Protein AF-A0A0V1AII9-F1 (afdb_monomer_lite)

Secondary structure (DSSP, 8-state):
-----S----------EEEEEGGGTEEEEEEEEEE-HHHHHH-----EE--HHHHHHHH--TT-TTS-EEEEEETTTTEEEEE-S--GGGEESS----GGG-EEEEEEEEEEHHHHHHHHHHHHHHHHHHHHT--

Sequence (135 aa):
LFCAFCSLLQVSYSSEMKIYVPMIDKICLLQEIGIREEILNSMELFMSAASFKYCIAYSYSDFSRYNYCIFAYNEKRRSCSPLYDLPEENIIDNNSEQLYDLQFYKVSNCLPGRLQSLVLNSYLFYLNIHIKTFT

Radius of gyration: 19.62 Å; chains: 1; bounding box: 55×41×55 Å

Structure (mmCIF, N/CA/C/O backbone):
data_AF-A0A0V1AII9-F1
#
_entry.id   AF-A0A0V1AII9-F1
#
loop_
_atom_site.group_PDB
_atom_site.id
_atom_site.type_symbol
_atom_site.label_atom_id
_atom_site.label_alt_id
_atom_site.label_comp_id
_atom_site.label_asym_id
_atom_site.label_entity_id
_atom_site.label_seq_id
_atom_site.pdbx_PDB_ins_code
_atom_site.Cartn_x
_atom_site.Cartn_y
_atom_site.Cartn_z
_atom_site.occupancy
_atom_site.B_iso_or_equiv
_atom_site.auth_seq_id
_atom_site.auth_comp_id
_atom_site.auth_asym_id
_atom_site.auth_atom_id
_atom_site.pdbx_PDB_model_num
ATOM 1 N N . LEU A 1 1 ? 22.844 0.660 44.068 1.00 41.22 1 LEU A N 1
ATOM 2 C CA . LEU A 1 1 ? 21.635 1.480 43.838 1.00 41.22 1 LEU A CA 1
ATOM 3 C C . LEU A 1 1 ? 21.346 1.491 42.345 1.00 41.22 1 LEU A C 1
ATOM 5 O O . LEU A 1 1 ? 22.275 1.551 41.556 1.00 41.22 1 LEU A O 1
ATOM 9 N N . PHE A 1 2 ? 20.073 1.310 42.023 1.00 40.00 2 PHE A N 1
ATOM 10 C CA . PHE A 1 2 ? 19.473 0.961 40.739 1.00 40.00 2 PHE A CA 1
ATOM 11 C C . PHE A 1 2 ? 19.933 1.782 39.519 1.00 40.00 2 PHE A C 1
ATOM 13 O O . PHE A 1 2 ? 19.995 3.007 39.568 1.00 40.00 2 PHE A O 1
ATOM 20 N N . CYS A 1 3 ? 20.176 1.080 38.402 1.00 47.28 3 CYS A N 1
ATOM 21 C CA . CYS A 1 3 ? 20.217 1.637 37.047 1.00 47.28 3 CYS A CA 1
ATOM 22 C C . CYS A 1 3 ? 18.850 2.251 36.711 1.00 47.28 3 CYS A C 1
ATOM 24 O O . CYS A 1 3 ? 17.934 1.542 36.302 1.00 47.28 3 CYS A O 1
ATOM 26 N N . ALA A 1 4 ? 18.705 3.559 36.904 1.00 52.88 4 ALA A N 1
ATOM 27 C CA . ALA A 1 4 ? 17.444 4.281 36.746 1.00 52.88 4 ALA A CA 1
ATOM 28 C C . ALA A 1 4 ? 17.386 5.139 35.469 1.00 52.88 4 ALA A C 1
ATOM 30 O O . ALA A 1 4 ? 16.854 6.239 35.514 1.00 52.88 4 ALA A O 1
ATOM 31 N N . PHE A 1 5 ? 17.929 4.669 34.337 1.00 50.06 5 PHE A N 1
ATOM 32 C CA . PHE A 1 5 ? 17.824 5.401 33.058 1.00 50.06 5 PHE A CA 1
ATOM 33 C C . PHE A 1 5 ? 17.650 4.524 31.805 1.00 50.06 5 PHE A C 1
ATOM 35 O O . PHE A 1 5 ? 17.821 5.005 30.691 1.00 50.06 5 PHE A O 1
ATOM 42 N N . CYS A 1 6 ? 17.249 3.255 31.942 1.00 48.06 6 CYS A N 1
ATOM 43 C CA . CYS A 1 6 ? 16.988 2.392 30.777 1.00 48.06 6 CYS A CA 1
ATOM 44 C C . CYS A 1 6 ? 15.530 2.449 30.265 1.00 48.06 6 CYS A C 1
ATOM 46 O O . CYS A 1 6 ? 15.144 1.644 29.426 1.00 48.06 6 CYS A O 1
ATOM 48 N N . SER A 1 7 ? 14.707 3.382 30.758 1.00 47.44 7 SER A N 1
ATOM 49 C CA . SER A 1 7 ? 13.245 3.347 30.563 1.00 47.44 7 SER A CA 1
ATOM 50 C C . SER A 1 7 ? 12.683 4.356 29.553 1.00 47.44 7 SER A C 1
ATOM 52 O O . SER A 1 7 ? 11.472 4.532 29.514 1.00 47.44 7 SER A O 1
ATOM 54 N N . LEU A 1 8 ? 13.509 5.039 28.750 1.00 47.34 8 LEU A N 1
ATOM 55 C CA . LEU A 1 8 ? 13.026 6.101 27.842 1.00 47.34 8 LEU A CA 1
ATOM 56 C C . LEU A 1 8 ? 13.285 5.872 26.345 1.00 47.34 8 LEU A C 1
ATOM 58 O O . LEU A 1 8 ? 13.034 6.768 25.548 1.00 47.34 8 LEU A O 1
ATOM 62 N N . LEU A 1 9 ? 13.682 4.667 25.927 1.00 42.06 9 LEU A N 1
ATOM 63 C CA . LEU A 1 9 ? 13.551 4.249 24.525 1.00 42.06 9 LEU A CA 1
ATOM 64 C C . LEU A 1 9 ? 12.407 3.240 24.381 1.00 42.06 9 LEU A C 1
ATOM 66 O O . LEU A 1 9 ? 12.612 2.098 23.984 1.00 42.06 9 LEU A O 1
ATOM 70 N N . GLN A 1 10 ? 11.172 3.666 24.651 1.00 41.84 10 GLN A N 1
ATOM 71 C CA . GLN A 1 10 ? 10.048 3.101 23.902 1.00 41.84 10 GLN A CA 1
ATOM 72 C C . GLN A 1 10 ? 10.055 3.749 22.516 1.00 41.84 10 GLN A C 1
ATOM 74 O O . GLN A 1 10 ? 9.229 4.594 22.196 1.00 41.84 10 GLN A O 1
ATOM 79 N N . VAL A 1 11 ? 11.041 3.377 21.698 1.00 43.38 11 VAL A N 1
ATOM 80 C CA . VAL A 1 11 ? 10.911 3.533 20.252 1.00 43.38 11 VAL A CA 1
ATOM 81 C C . VAL A 1 11 ? 9.840 2.528 19.866 1.00 43.38 11 VAL A C 1
ATOM 83 O O . VAL A 1 11 ? 10.090 1.322 19.872 1.00 43.38 11 VAL A O 1
ATOM 86 N N . SER A 1 12 ? 8.624 3.011 19.627 1.00 40.91 12 SER A N 1
ATOM 87 C CA . SER A 1 12 ? 7.567 2.253 18.971 1.00 40.91 12 SER A CA 1
ATOM 88 C C . SER A 1 12 ? 8.078 1.864 17.587 1.00 40.91 12 SER A C 1
ATOM 90 O O . SER A 1 12 ? 7.918 2.596 16.615 1.00 40.91 12 SER A O 1
ATOM 92 N N . TYR A 1 13 ? 8.780 0.736 17.504 1.00 46.91 13 TYR A N 1
ATOM 93 C CA . TYR A 1 13 ? 9.203 0.160 16.239 1.00 46.91 13 TYR A CA 1
ATOM 94 C C . TYR A 1 13 ? 7.930 -0.353 15.560 1.00 46.91 13 TYR A C 1
ATOM 96 O O . TYR A 1 13 ? 7.510 -1.489 15.775 1.00 46.91 13 TYR A O 1
ATOM 104 N N . SER A 1 14 ? 7.258 0.521 14.808 1.00 56.91 14 SER A N 1
ATOM 105 C CA . SER A 1 14 ? 6.230 0.109 13.859 1.00 56.91 14 SER A CA 1
ATOM 106 C C . SER A 1 14 ? 6.874 -0.946 12.958 1.00 56.91 14 SER A C 1
ATOM 108 O O . SER A 1 14 ? 7.932 -0.712 12.370 1.00 56.91 14 SER A O 1
ATOM 110 N N . SER A 1 15 ? 6.336 -2.167 12.975 1.00 69.00 15 SER A N 1
ATOM 111 C CA . SER A 1 15 ? 6.966 -3.304 12.308 1.00 69.00 15 SER A CA 1
ATOM 112 C C . SER A 1 15 ? 6.871 -3.112 10.795 1.00 69.00 15 SER A C 1
ATOM 114 O O . SER A 1 15 ? 5.817 -3.319 10.199 1.00 69.00 15 SER A O 1
ATOM 116 N N . GLU A 1 16 ? 7.969 -2.688 10.167 1.00 82.56 16 GLU A N 1
ATOM 117 C CA . GLU A 1 16 ? 8.042 -2.585 8.711 1.00 82.56 16 GLU A CA 1
ATOM 118 C C . GLU A 1 16 ? 7.967 -3.980 8.066 1.00 82.56 16 GLU A C 1
ATOM 120 O O . GLU A 1 16 ? 8.778 -4.873 8.335 1.00 82.56 16 GLU A O 1
ATOM 125 N N . MET A 1 17 ? 7.009 -4.160 7.161 1.00 89.44 17 MET A N 1
ATOM 126 C CA . MET A 1 17 ? 6.804 -5.369 6.374 1.00 89.44 17 MET A CA 1
ATOM 127 C C . MET A 1 17 ? 7.589 -5.298 5.060 1.00 89.44 17 MET A C 1
ATOM 129 O O . MET A 1 17 ? 7.549 -4.304 4.339 1.00 89.44 17 MET A O 1
ATOM 133 N N . LYS A 1 18 ? 8.273 -6.391 4.707 1.00 91.62 18 LYS A N 1
ATOM 134 C CA . LYS A 1 18 ? 8.982 -6.552 3.427 1.00 91.62 18 LYS A CA 1
ATOM 135 C C . LYS A 1 18 ? 8.201 -7.482 2.514 1.00 91.62 18 LYS A C 1
ATOM 137 O O . LYS A 1 18 ? 7.953 -8.630 2.879 1.00 91.62 18 LYS A O 1
ATOM 142 N N . ILE A 1 19 ? 7.865 -7.030 1.308 1.00 92.25 19 ILE A N 1
ATOM 143 C CA . ILE A 1 19 ? 7.109 -7.840 0.347 1.00 92.25 19 ILE A CA 1
ATOM 144 C C . ILE A 1 19 ? 7.662 -7.714 -1.069 1.00 92.25 19 ILE A C 1
ATOM 146 O O . ILE A 1 19 ? 7.918 -6.620 -1.565 1.00 92.25 19 ILE A O 1
ATOM 150 N N . TYR A 1 20 ? 7.823 -8.851 -1.746 1.00 92.25 20 TYR A N 1
ATOM 151 C CA . TYR A 1 20 ? 8.111 -8.869 -3.178 1.00 92.25 20 TYR A CA 1
ATOM 152 C C . TYR A 1 20 ? 6.827 -8.663 -3.988 1.00 92.25 20 TYR A C 1
ATOM 154 O O . TYR A 1 20 ? 5.847 -9.407 -3.816 1.00 92.25 20 TYR A O 1
ATOM 162 N N . VAL A 1 21 ? 6.860 -7.679 -4.888 1.00 92.75 21 VAL A N 1
ATOM 163 C CA . VAL A 1 21 ? 5.762 -7.259 -5.761 1.00 92.75 21 VAL A CA 1
ATOM 164 C C . VAL A 1 21 ? 6.137 -7.574 -7.215 1.00 92.75 21 VAL A C 1
ATOM 166 O O . VAL A 1 21 ? 6.843 -6.790 -7.853 1.00 92.75 21 VAL A O 1
ATOM 169 N N . PRO A 1 22 ? 5.666 -8.710 -7.769 1.00 90.44 22 PRO A N 1
ATOM 170 C CA . PRO A 1 22 ? 6.104 -9.184 -9.084 1.00 90.44 22 PRO A CA 1
ATOM 171 C C . PRO A 1 22 ? 5.788 -8.223 -10.232 1.00 90.44 22 PRO A C 1
ATOM 173 O O . PRO A 1 22 ? 6.562 -8.121 -11.174 1.00 90.44 22 PRO A O 1
ATOM 176 N N . MET A 1 23 ? 4.670 -7.496 -10.144 1.00 89.56 23 MET A N 1
ATOM 177 C CA . MET A 1 23 ? 4.193 -6.608 -11.211 1.00 89.56 23 MET A CA 1
ATOM 178 C C . MET A 1 23 ? 5.166 -5.465 -11.534 1.00 89.56 23 MET A C 1
ATOM 180 O O . MET A 1 23 ? 5.195 -4.998 -12.666 1.00 89.56 23 MET A O 1
ATOM 184 N N . ILE A 1 24 ? 5.969 -5.043 -10.554 1.00 90.44 24 ILE A N 1
ATOM 185 C CA . ILE A 1 24 ? 6.973 -3.979 -10.701 1.00 90.44 24 ILE A CA 1
ATOM 186 C C . ILE A 1 24 ? 8.403 -4.484 -10.447 1.00 90.44 24 ILE A C 1
ATOM 188 O O . ILE A 1 24 ? 9.317 -3.675 -10.343 1.00 90.44 24 ILE A O 1
ATOM 192 N N . ASP A 1 25 ? 8.594 -5.805 -10.319 1.00 89.75 25 ASP A N 1
ATOM 193 C CA . ASP A 1 25 ? 9.862 -6.480 -9.981 1.00 89.75 25 ASP A CA 1
ATOM 194 C C . ASP A 1 25 ? 10.658 -5.793 -8.851 1.00 89.75 25 ASP A C 1
ATOM 196 O O . ASP A 1 25 ? 11.872 -5.571 -8.931 1.00 89.75 25 ASP A O 1
ATOM 200 N N . LYS A 1 26 ? 9.960 -5.423 -7.774 1.00 90.00 26 LYS A N 1
ATOM 201 C CA . LYS A 1 26 ? 10.549 -4.718 -6.628 1.00 90.00 26 LYS A CA 1
ATOM 202 C C . LYS A 1 26 ? 10.196 -5.386 -5.307 1.00 90.00 26 LYS A C 1
ATOM 204 O O . LYS A 1 26 ? 9.155 -6.026 -5.161 1.00 90.00 26 LYS A O 1
ATOM 209 N N . ILE A 1 27 ? 11.083 -5.218 -4.335 1.00 91.62 27 ILE A N 1
ATOM 210 C CA . ILE A 1 27 ? 10.835 -5.531 -2.930 1.00 91.62 27 ILE A CA 1
ATOM 211 C C . ILE A 1 27 ? 10.499 -4.217 -2.239 1.00 91.62 27 ILE A C 1
ATOM 213 O O . ILE A 1 27 ? 11.318 -3.297 -2.216 1.00 91.62 27 ILE A O 1
ATOM 217 N N . CYS A 1 28 ? 9.280 -4.133 -1.722 1.00 91.31 28 CYS A N 1
ATOM 218 C CA . CYS A 1 28 ? 8.733 -2.943 -1.093 1.00 91.31 28 CYS A CA 1
ATOM 219 C C . CYS A 1 28 ? 8.751 -3.063 0.430 1.00 91.31 28 CYS A C 1
ATOM 221 O O . CYS A 1 28 ? 8.480 -4.134 0.981 1.00 91.31 28 CYS A O 1
ATOM 223 N N . LEU A 1 29 ? 9.058 -1.944 1.080 1.00 90.75 29 LEU A N 1
ATOM 224 C CA . LEU A 1 29 ? 8.883 -1.705 2.503 1.00 90.75 29 LEU A CA 1
ATOM 225 C C . LEU A 1 29 ? 7.509 -1.079 2.721 1.00 90.75 29 LEU A C 1
ATOM 227 O O . LEU A 1 29 ? 7.176 -0.059 2.111 1.00 90.75 29 LEU A O 1
ATOM 231 N N . LEU A 1 30 ? 6.709 -1.730 3.554 1.00 91.06 30 LEU A N 1
ATOM 232 C CA . LEU A 1 30 ? 5.399 -1.266 3.963 1.00 91.06 30 LEU A CA 1
ATOM 233 C C . LEU A 1 30 ? 5.389 -1.031 5.460 1.00 91.06 30 LEU A C 1
ATOM 235 O O . LEU A 1 30 ? 5.919 -1.826 6.228 1.00 91.06 30 LEU A O 1
ATOM 239 N N . GLN A 1 31 ? 4.692 0.012 5.862 1.00 89.94 31 GLN A N 1
ATOM 240 C CA . GLN A 1 31 ? 4.368 0.282 7.245 1.00 89.94 31 GLN A CA 1
ATOM 241 C C . GLN A 1 31 ? 2.849 0.312 7.367 1.00 89.94 31 GLN A C 1
ATOM 243 O O . GLN A 1 31 ? 2.183 0.984 6.578 1.00 89.94 31 GLN A O 1
ATOM 248 N N . GLU A 1 32 ? 2.298 -0.432 8.319 1.00 89.56 32 GLU A N 1
ATOM 249 C CA . GLU A 1 32 ? 0.896 -0.257 8.690 1.00 89.56 32 GLU A CA 1
ATOM 250 C C . GLU A 1 32 ? 0.761 1.042 9.486 1.00 89.56 32 GLU A C 1
ATOM 252 O O . GLU A 1 32 ? 1.556 1.310 10.390 1.00 89.56 32 GLU A O 1
ATOM 257 N N . ILE A 1 33 ? -0.214 1.864 9.113 1.00 88.06 33 ILE A N 1
ATOM 258 C CA . ILE A 1 33 ? -0.410 3.201 9.668 1.00 88.06 33 ILE A CA 1
ATOM 259 C C . ILE A 1 33 ? -1.859 3.392 10.116 1.00 88.06 33 ILE A C 1
ATOM 261 O O . ILE A 1 33 ? -2.771 2.723 9.627 1.00 88.06 33 ILE A O 1
ATOM 265 N N . GLY A 1 34 ? -2.079 4.344 11.018 1.00 88.25 34 GLY A N 1
ATOM 266 C CA . GLY A 1 34 ? -3.396 4.936 11.228 1.00 88.25 34 GLY A CA 1
ATOM 267 C C . GLY A 1 34 ? -3.530 6.259 10.475 1.00 88.25 34 GLY A C 1
ATOM 268 O O . GLY A 1 34 ? -2.535 6.917 10.159 1.00 88.25 34 GLY A O 1
ATOM 269 N N . ILE A 1 35 ? -4.771 6.669 10.224 1.00 86.12 35 ILE A N 1
ATOM 270 C CA . ILE A 1 35 ? -5.116 8.001 9.716 1.00 86.12 35 ILE A CA 1
ATOM 271 C C . ILE A 1 35 ? -6.078 8.630 10.720 1.00 86.12 35 ILE A C 1
ATOM 273 O O . ILE A 1 35 ? -6.971 7.945 11.220 1.00 86.12 35 ILE A O 1
ATOM 277 N N . ARG A 1 36 ? -5.900 9.921 11.024 1.00 85.69 36 ARG A N 1
ATOM 278 C CA . ARG A 1 36 ? -6.824 10.670 11.892 1.00 85.69 36 ARG A CA 1
ATOM 279 C C . ARG A 1 36 ? -8.266 10.506 11.407 1.00 85.69 36 ARG A C 1
ATOM 281 O O . ARG A 1 36 ? -8.557 10.745 10.237 1.00 85.69 36 ARG A O 1
ATOM 288 N N . GLU A 1 37 ? -9.164 10.148 12.318 1.00 82.56 37 GLU A N 1
ATOM 289 C CA . GLU A 1 37 ? -10.552 9.804 11.987 1.00 82.56 37 GLU A CA 1
ATOM 290 C C . GLU A 1 37 ? -11.300 10.947 11.281 1.00 82.56 37 GLU A C 1
ATOM 292 O O . GLU A 1 37 ? -12.017 10.715 10.316 1.00 82.56 37 GLU A O 1
ATOM 297 N N . GLU A 1 38 ? -11.076 12.195 11.697 1.00 83.56 38 GLU A N 1
ATOM 298 C CA . GLU A 1 38 ? -11.665 13.391 11.073 1.00 83.56 38 GLU A CA 1
ATOM 299 C C . GLU A 1 38 ? -11.311 13.509 9.581 1.00 83.56 38 GLU A C 1
ATOM 301 O O . GLU A 1 38 ? -12.144 13.871 8.747 1.00 83.56 38 GLU A O 1
ATOM 306 N N . ILE A 1 39 ? -10.072 13.157 9.235 1.00 84.81 39 ILE A N 1
ATOM 307 C CA . ILE A 1 39 ? -9.604 13.139 7.852 1.00 84.81 39 ILE A CA 1
ATOM 308 C C . ILE A 1 39 ? -10.215 11.949 7.123 1.00 84.81 39 ILE A C 1
ATOM 310 O O . ILE A 1 39 ? -10.753 12.111 6.033 1.00 84.81 39 ILE A O 1
ATOM 314 N N . LEU A 1 40 ? -10.211 10.769 7.744 1.00 83.12 40 LEU A N 1
ATOM 315 C CA . LEU A 1 40 ? -10.780 9.570 7.138 1.00 83.12 40 LEU A CA 1
ATOM 316 C C . LEU A 1 40 ? -12.276 9.738 6.820 1.00 83.12 40 LEU A C 1
ATOM 318 O O . LEU A 1 40 ? -12.712 9.381 5.730 1.00 83.12 40 LEU A O 1
ATOM 322 N N . ASN A 1 41 ? -13.044 10.333 7.733 1.00 82.38 41 ASN A N 1
ATOM 323 C CA . ASN A 1 41 ? -14.480 10.575 7.583 1.00 82.38 41 ASN A CA 1
ATOM 324 C C . ASN A 1 41 ? -14.812 11.632 6.515 1.00 82.38 41 ASN A C 1
ATOM 326 O O . ASN A 1 41 ? -15.948 11.681 6.048 1.00 82.38 41 ASN A O 1
ATOM 330 N N . SER A 1 42 ? -13.850 12.476 6.130 1.00 83.69 42 SER A N 1
ATOM 331 C CA . SER A 1 42 ? -14.017 13.459 5.051 1.00 83.69 42 SER A CA 1
ATOM 332 C C . SER A 1 42 ? -13.496 12.974 3.693 1.00 83.69 42 SER A C 1
ATOM 334 O O . SER A 1 42 ? -13.723 13.638 2.682 1.00 83.69 42 SER A O 1
ATOM 336 N N . MET A 1 43 ? -12.833 11.815 3.644 1.00 82.25 43 MET A N 1
ATOM 337 C CA . MET A 1 43 ? -12.305 11.230 2.413 1.00 82.25 43 MET A CA 1
ATOM 338 C C . MET A 1 43 ? -13.316 10.310 1.724 1.00 82.25 43 MET A C 1
ATOM 340 O O . MET A 1 43 ? -13.862 9.386 2.324 1.00 82.25 43 MET A O 1
ATOM 344 N N . GLU A 1 44 ? -13.486 10.488 0.414 1.00 82.62 44 GLU A N 1
ATOM 345 C CA . GLU A 1 44 ? -14.163 9.501 -0.429 1.00 82.62 44 GLU A CA 1
ATOM 346 C C . GLU A 1 44 ? -13.176 8.406 -0.862 1.00 82.62 44 GLU A C 1
ATOM 348 O O . GLU A 1 44 ? -12.205 8.662 -1.577 1.00 82.62 44 GLU A O 1
ATOM 353 N N . LEU A 1 45 ? -13.426 7.165 -0.433 1.00 85.38 45 LEU A N 1
ATOM 354 C CA . LEU A 1 45 ? -12.611 6.000 -0.789 1.00 85.38 45 LEU A CA 1
ATOM 355 C C . LEU A 1 45 ? -13.212 5.249 -1.979 1.00 85.38 45 LEU A C 1
ATOM 357 O O . LEU A 1 45 ? -14.259 4.606 -1.869 1.00 85.38 45 LEU A O 1
ATOM 361 N N . PHE A 1 46 ? -12.503 5.246 -3.105 1.00 86.81 46 PHE A N 1
ATOM 362 C CA . PHE A 1 46 ? -12.909 4.519 -4.307 1.00 86.81 46 PHE A CA 1
ATOM 363 C C . PHE A 1 46 ? -12.288 3.120 -4.328 1.00 86.81 46 PHE A C 1
ATOM 365 O O . PHE A 1 46 ? -11.252 2.865 -4.943 1.00 86.81 46 PHE A O 1
ATOM 372 N N . MET A 1 47 ? -12.940 2.187 -3.632 1.00 89.88 47 MET A N 1
ATOM 373 C CA . MET A 1 47 ? -12.446 0.818 -3.480 1.00 89.88 47 MET A CA 1
ATOM 374 C C . MET A 1 47 ? -12.593 0.007 -4.773 1.00 89.88 47 MET A C 1
ATOM 376 O O . MET A 1 47 ? -13.701 -0.281 -5.221 1.00 89.88 47 MET A O 1
ATOM 380 N N . SER A 1 48 ? -11.468 -0.443 -5.324 1.00 89.88 48 SER A N 1
ATOM 381 C CA . SER A 1 48 ? -11.406 -1.307 -6.506 1.00 89.88 48 SER A CA 1
ATOM 382 C C . SER A 1 48 ? -10.989 -2.724 -6.125 1.00 89.88 48 SER A C 1
ATOM 384 O O . SER A 1 48 ? -10.082 -2.904 -5.312 1.00 89.88 48 SER A O 1
ATOM 386 N N . ALA A 1 49 ? -11.637 -3.741 -6.702 1.00 91.62 49 ALA A N 1
ATOM 387 C CA . ALA A 1 49 ? -11.278 -5.142 -6.478 1.00 91.62 49 ALA A CA 1
ATOM 388 C C . ALA A 1 49 ? -9.852 -5.417 -6.984 1.00 91.62 49 ALA A C 1
ATOM 390 O O . ALA A 1 49 ? -9.562 -5.265 -8.170 1.00 91.62 49 ALA A O 1
ATOM 391 N N . ALA A 1 50 ? -8.959 -5.802 -6.077 1.00 90.88 50 ALA A N 1
ATOM 392 C CA . ALA A 1 50 ? -7.537 -5.951 -6.339 1.00 90.88 50 ALA A CA 1
ATOM 393 C C . ALA A 1 50 ? -6.856 -6.784 -5.245 1.00 90.88 50 ALA A C 1
ATOM 395 O O . ALA A 1 50 ? -7.177 -6.698 -4.062 1.00 90.88 50 ALA A O 1
ATOM 396 N N . SER A 1 51 ? -5.853 -7.574 -5.634 1.00 93.50 51 SER A N 1
ATOM 397 C CA . SER A 1 51 ? -4.991 -8.244 -4.652 1.00 93.50 51 SER A CA 1
ATOM 398 C C . SER A 1 51 ? -4.119 -7.236 -3.901 1.00 93.50 51 SER A C 1
ATOM 400 O O . SER A 1 51 ? -3.711 -6.230 -4.477 1.00 93.50 51 SER A O 1
ATOM 402 N N . PHE A 1 52 ? -3.720 -7.563 -2.671 1.00 94.00 52 PHE A N 1
ATOM 403 C CA . PHE A 1 52 ? -2.803 -6.735 -1.882 1.00 94.00 52 PHE A CA 1
ATOM 404 C C . PHE A 1 52 ? -1.541 -6.303 -2.652 1.00 94.00 52 PHE A C 1
ATOM 406 O O . PHE A 1 52 ? -1.185 -5.130 -2.687 1.00 94.00 52 PHE A O 1
ATOM 413 N N . LYS A 1 53 ? -0.887 -7.238 -3.357 1.00 94.25 53 LYS A N 1
ATOM 414 C CA . LYS A 1 53 ? 0.312 -6.937 -4.160 1.00 94.25 53 LYS A CA 1
ATOM 415 C C . LYS A 1 53 ? 0.023 -6.023 -5.347 1.00 94.25 53 LYS A C 1
ATOM 417 O O . LYS A 1 53 ? 0.872 -5.211 -5.700 1.00 94.25 53 LYS A O 1
ATOM 422 N N . TYR A 1 54 ? -1.153 -6.155 -5.955 1.00 92.75 54 TYR A N 1
ATOM 423 C CA . TYR A 1 54 ? -1.582 -5.243 -7.011 1.00 92.75 54 TYR A CA 1
ATOM 424 C C . TYR A 1 54 ? -1.782 -3.830 -6.456 1.00 92.75 54 TYR A C 1
ATOM 426 O O . TYR A 1 54 ? -1.330 -2.875 -7.073 1.00 92.75 54 TYR A O 1
ATOM 434 N N . CYS A 1 55 ? -2.376 -3.698 -5.269 1.00 92.69 55 CYS A N 1
ATOM 435 C CA . CYS A 1 55 ? -2.548 -2.408 -4.599 1.00 92.69 55 CYS A CA 1
ATOM 436 C C . CYS A 1 55 ? -1.209 -1.713 -4.356 1.00 92.69 55 CYS A C 1
ATOM 438 O O . CYS A 1 55 ? -1.063 -0.544 -4.689 1.00 92.69 55 CYS A O 1
ATOM 440 N N . ILE A 1 56 ? -0.198 -2.452 -3.890 1.00 93.25 56 ILE A N 1
ATOM 441 C CA . ILE A 1 56 ? 1.154 -1.905 -3.728 1.00 93.25 56 ILE A CA 1
ATOM 442 C C . ILE A 1 56 ? 1.703 -1.407 -5.066 1.00 93.25 56 ILE A C 1
ATOM 444 O O . ILE A 1 56 ? 2.199 -0.289 -5.140 1.00 93.25 56 ILE A O 1
ATOM 448 N N . ALA A 1 57 ? 1.603 -2.220 -6.121 1.00 91.19 57 ALA A N 1
ATOM 449 C CA . ALA A 1 57 ? 2.101 -1.859 -7.447 1.00 91.19 57 ALA A CA 1
ATOM 450 C C . ALA A 1 57 ? 1.395 -0.627 -8.030 1.00 91.19 57 ALA A C 1
ATOM 452 O O . ALA A 1 57 ? 2.043 0.207 -8.649 1.00 91.19 57 ALA A O 1
ATOM 453 N N . TYR A 1 58 ? 0.081 -0.529 -7.832 1.00 87.38 58 TYR A N 1
ATOM 454 C CA . TYR A 1 58 ? -0.747 0.546 -8.368 1.00 87.38 58 TYR A CA 1
ATOM 455 C C . TYR A 1 58 ? -0.574 1.860 -7.604 1.00 87.38 58 TYR A C 1
ATOM 457 O O . TYR A 1 58 ? -0.568 2.933 -8.201 1.00 87.38 58 TYR A O 1
ATOM 465 N N . SER A 1 59 ? -0.421 1.783 -6.283 1.00 86.50 59 SER A N 1
ATOM 466 C CA . SER A 1 59 ? -0.170 2.954 -5.448 1.00 86.50 59 SER A CA 1
ATOM 467 C C . SER A 1 59 ? 1.265 3.448 -5.568 1.00 86.50 59 SER A C 1
ATOM 469 O O . SER A 1 59 ? 1.497 4.640 -5.404 1.00 86.50 59 SER A O 1
ATOM 471 N N . TYR A 1 60 ? 2.221 2.559 -5.844 1.00 86.31 60 TYR A N 1
ATOM 472 C CA . TYR A 1 60 ? 3.622 2.920 -5.991 1.00 86.31 60 TYR A CA 1
ATOM 473 C C . TYR A 1 60 ? 3.849 3.871 -7.171 1.00 86.31 60 TYR A C 1
ATOM 475 O O . TYR A 1 60 ? 3.480 3.587 -8.309 1.00 86.31 60 TYR A O 1
ATOM 483 N N . SER A 1 61 ? 4.543 4.975 -6.903 1.00 75.62 61 SER A N 1
ATOM 484 C CA . SER A 1 61 ? 4.990 5.923 -7.917 1.00 75.62 61 SER A CA 1
ATOM 485 C C . SER A 1 61 ? 6.432 6.332 -7.647 1.00 75.62 61 SER A C 1
ATOM 487 O O . SER A 1 61 ? 6.734 6.871 -6.582 1.00 75.62 61 SER A O 1
ATOM 489 N N . ASP A 1 62 ? 7.308 6.149 -8.642 1.00 69.88 62 ASP A N 1
ATOM 490 C CA . ASP A 1 62 ? 8.681 6.684 -8.626 1.00 69.88 62 ASP A CA 1
ATOM 491 C C . ASP A 1 62 ? 8.704 8.229 -8.587 1.00 69.88 62 ASP A C 1
ATOM 493 O O . ASP A 1 62 ? 9.743 8.830 -8.327 1.00 69.88 62 ASP A O 1
ATOM 497 N N . PHE A 1 63 ? 7.561 8.878 -8.837 1.00 66.94 63 PHE A N 1
ATOM 498 C CA . PHE A 1 63 ? 7.413 10.331 -8.932 1.00 66.94 63 PHE A CA 1
ATOM 499 C C . PHE A 1 63 ? 6.535 10.922 -7.819 1.00 66.94 63 PHE A C 1
ATOM 501 O O . PHE A 1 63 ? 6.067 12.056 -7.948 1.00 66.94 63 PHE A O 1
ATOM 508 N N . SER A 1 64 ? 6.259 10.170 -6.746 1.00 68.12 64 SER A N 1
ATOM 509 C CA . SER A 1 64 ? 5.481 10.702 -5.622 1.00 68.12 64 SER A CA 1
ATOM 510 C C . SER A 1 64 ? 6.179 11.923 -5.022 1.00 68.12 64 SER A C 1
ATOM 512 O O . SER A 1 64 ? 7.346 11.858 -4.637 1.00 68.12 64 SER A O 1
ATOM 514 N N . ARG A 1 65 ? 5.444 13.036 -4.893 1.00 64.31 65 ARG A N 1
ATOM 515 C CA . ARG A 1 65 ? 5.944 14.275 -4.269 1.00 64.31 65 ARG A CA 1
ATOM 516 C C . ARG A 1 65 ? 6.363 14.077 -2.812 1.00 64.31 65 ARG A C 1
ATOM 518 O O . ARG A 1 65 ? 7.181 14.841 -2.313 1.00 64.31 65 ARG A O 1
ATOM 525 N N . TYR A 1 66 ? 5.798 13.072 -2.148 1.00 60.44 66 TYR A N 1
ATOM 526 C CA . TYR A 1 66 ? 5.951 12.851 -0.715 1.00 60.44 66 TYR A CA 1
ATOM 527 C C . TYR A 1 66 ? 6.944 11.729 -0.378 1.00 60.44 66 TYR A C 1
ATOM 529 O O . TYR A 1 66 ? 7.072 11.372 0.783 1.00 60.44 66 TYR A O 1
ATOM 537 N N . ASN A 1 67 ? 7.671 11.167 -1.357 1.00 64.50 67 ASN A N 1
ATOM 538 C CA . ASN A 1 67 ? 8.576 10.011 -1.184 1.00 64.50 67 ASN A CA 1
ATOM 539 C C . ASN A 1 67 ? 7.919 8.754 -0.576 1.00 64.50 67 ASN A C 1
ATOM 541 O O . ASN A 1 67 ? 8.607 7.793 -0.256 1.00 64.50 67 ASN A O 1
ATOM 545 N N . TYR A 1 68 ? 6.597 8.738 -0.426 1.00 67.38 68 TYR A N 1
ATOM 546 C CA . TYR A 1 68 ? 5.821 7.581 -0.009 1.00 67.38 68 TYR A CA 1
ATOM 547 C C . TYR A 1 68 ? 4.482 7.561 -0.742 1.00 67.38 68 TYR A C 1
ATOM 549 O O . TYR A 1 68 ? 4.036 8.569 -1.299 1.00 67.38 68 TYR A O 1
ATOM 557 N N . CYS A 1 69 ? 3.852 6.393 -0.759 1.00 86.50 69 CYS A N 1
ATOM 558 C CA . CYS A 1 69 ? 2.516 6.192 -1.315 1.00 86.50 69 CYS A CA 1
ATOM 559 C C . CYS A 1 69 ? 1.638 5.525 -0.259 1.00 86.50 69 CYS A C 1
ATOM 561 O O . CYS A 1 69 ? 2.117 4.637 0.442 1.00 86.50 69 CYS A O 1
ATOM 563 N N . ILE A 1 70 ? 0.374 5.926 -0.129 1.00 90.12 70 ILE A N 1
ATOM 564 C CA . ILE A 1 70 ? -0.541 5.361 0.872 1.00 90.12 70 ILE A CA 1
ATOM 565 C C . ILE A 1 70 ? -1.703 4.674 0.166 1.00 90.12 70 ILE A C 1
ATOM 567 O O . ILE A 1 70 ? -2.166 5.130 -0.880 1.00 90.12 70 ILE A O 1
ATOM 571 N N . PHE A 1 71 ? -2.179 3.568 0.730 1.00 92.00 71 PHE A N 1
ATOM 572 C CA . PHE A 1 71 ? -3.417 2.940 0.290 1.00 92.00 71 PHE A CA 1
ATOM 573 C C . PHE A 1 71 ? -4.216 2.361 1.453 1.00 92.00 71 PHE A C 1
ATOM 575 O O . PHE A 1 71 ? -3.656 1.869 2.433 1.00 92.00 71 PHE A O 1
ATOM 582 N N . ALA A 1 72 ? -5.536 2.409 1.304 1.00 92.81 72 ALA A N 1
ATOM 583 C CA . ALA A 1 72 ? -6.483 1.659 2.109 1.00 92.81 72 ALA A CA 1
ATOM 584 C C . ALA A 1 72 ? -6.685 0.279 1.482 1.00 92.81 72 ALA A C 1
ATOM 586 O O . ALA A 1 72 ? -6.766 0.157 0.256 1.00 92.81 72 ALA A O 1
ATOM 587 N N . TYR A 1 73 ? -6.807 -0.755 2.300 1.00 93.50 73 TYR A N 1
ATOM 588 C CA . TYR A 1 73 ? -7.020 -2.120 1.853 1.00 93.50 73 TYR A CA 1
ATOM 589 C C . TYR A 1 73 ? -8.045 -2.828 2.733 1.00 93.50 73 TYR A C 1
ATOM 591 O O . TYR A 1 73 ? -8.051 -2.686 3.951 1.00 93.50 73 TYR A O 1
ATOM 599 N N . ASN A 1 74 ? -8.927 -3.589 2.094 1.00 93.06 74 ASN A N 1
ATOM 600 C CA . ASN A 1 74 ? -9.898 -4.442 2.754 1.00 93.06 74 ASN A CA 1
ATOM 601 C C . ASN A 1 74 ? -9.547 -5.901 2.460 1.00 93.06 74 ASN A C 1
ATOM 603 O O . ASN A 1 74 ? -9.792 -6.387 1.352 1.00 93.06 74 ASN A O 1
ATOM 607 N N . GLU A 1 75 ? -9.014 -6.617 3.447 1.00 91.12 75 GLU A N 1
ATOM 608 C CA . GLU A 1 75 ? -8.613 -8.016 3.254 1.00 91.12 75 GLU A CA 1
ATOM 609 C C . GLU A 1 75 ? -9.812 -8.931 2.951 1.00 91.12 75 GLU A C 1
ATOM 611 O O . GLU A 1 75 ? -9.730 -9.800 2.082 1.00 91.12 75 GLU A O 1
ATOM 616 N N . LYS A 1 76 ? -10.969 -8.698 3.591 1.00 91.56 76 LYS A N 1
ATOM 617 C CA . LYS A 1 76 ? -12.178 -9.523 3.393 1.00 91.56 76 LYS A CA 1
ATOM 618 C C . LYS A 1 76 ? -12.704 -9.427 1.959 1.00 91.56 76 LYS A C 1
ATOM 620 O O . LYS A 1 76 ? -13.114 -10.429 1.378 1.00 91.56 76 LYS A O 1
ATOM 625 N N . ARG A 1 77 ? -12.717 -8.218 1.393 1.00 92.44 77 ARG A N 1
ATOM 626 C CA . ARG A 1 77 ? -13.233 -7.926 0.046 1.00 92.44 77 ARG A CA 1
ATOM 627 C C . ARG A 1 77 ? -12.165 -8.003 -1.037 1.00 92.44 77 ARG A C 1
ATOM 629 O O . ARG A 1 77 ? -12.526 -7.987 -2.210 1.00 92.44 77 ARG A O 1
ATOM 636 N N . ARG A 1 78 ? -10.885 -8.095 -0.657 1.00 93.38 78 ARG A N 1
ATOM 637 C CA . ARG A 1 78 ? -9.730 -8.011 -1.561 1.00 93.38 78 ARG A CA 1
ATOM 638 C C . ARG A 1 78 ? -9.866 -6.809 -2.484 1.00 93.38 78 ARG A C 1
ATOM 640 O O . ARG A 1 78 ? -9.986 -6.939 -3.703 1.00 93.38 78 ARG A O 1
ATOM 647 N N . SER A 1 79 ? -9.936 -5.636 -1.874 1.00 93.62 79 SER A N 1
ATOM 648 C CA . SER A 1 79 ? -10.054 -4.369 -2.583 1.00 93.62 79 SER A CA 1
ATOM 649 C C . SER A 1 79 ? -9.195 -3.299 -1.932 1.00 93.62 79 SER A C 1
ATOM 651 O O . SER A 1 79 ? -8.900 -3.369 -0.740 1.00 93.62 79 SER A O 1
ATOM 653 N N . CYS A 1 80 ? -8.801 -2.295 -2.708 1.00 94.06 80 CYS A N 1
ATOM 654 C CA . CYS A 1 80 ? -8.057 -1.147 -2.205 1.00 94.06 80 CYS A CA 1
ATOM 655 C C . CYS A 1 80 ? -8.465 0.158 -2.864 1.00 94.06 80 CYS A C 1
ATOM 657 O O . CYS A 1 80 ? -9.036 0.171 -3.955 1.00 94.06 80 CYS A O 1
ATOM 659 N N . SER A 1 81 ? -8.097 1.245 -2.197 1.00 90.62 81 SER A N 1
ATOM 660 C CA . SER A 1 81 ? -8.093 2.592 -2.748 1.00 90.62 81 SER A CA 1
ATOM 661 C C . SER A 1 81 ? -6.723 3.212 -2.476 1.00 90.62 81 SER A C 1
ATOM 663 O O . SER A 1 81 ? -6.307 3.235 -1.314 1.00 90.62 81 SER A O 1
ATOM 665 N N . PRO A 1 82 ? -6.004 3.725 -3.488 1.00 89.50 82 PRO A N 1
ATOM 666 C CA . PRO A 1 82 ? -4.888 4.622 -3.221 1.00 89.50 82 PRO A CA 1
ATOM 667 C C . PRO A 1 82 ? -5.403 5.880 -2.512 1.00 89.50 82 PRO A C 1
ATOM 669 O O . PRO A 1 82 ? -6.539 6.309 -2.730 1.00 89.50 82 PRO A O 1
ATOM 672 N N . LEU A 1 83 ? -4.558 6.458 -1.668 1.00 87.00 83 LEU A N 1
ATOM 673 C CA . LEU A 1 83 ? -4.791 7.732 -1.005 1.00 87.00 83 LEU A CA 1
ATOM 674 C C . LEU A 1 83 ? -3.758 8.728 -1.517 1.00 87.00 83 LEU A C 1
ATOM 676 O O . LEU A 1 83 ? -2.555 8.546 -1.323 1.00 87.00 83 LEU A O 1
ATOM 680 N N . TYR A 1 84 ? -4.244 9.758 -2.202 1.00 78.94 84 TYR A N 1
ATOM 681 C CA . TYR A 1 84 ? -3.419 10.828 -2.749 1.00 78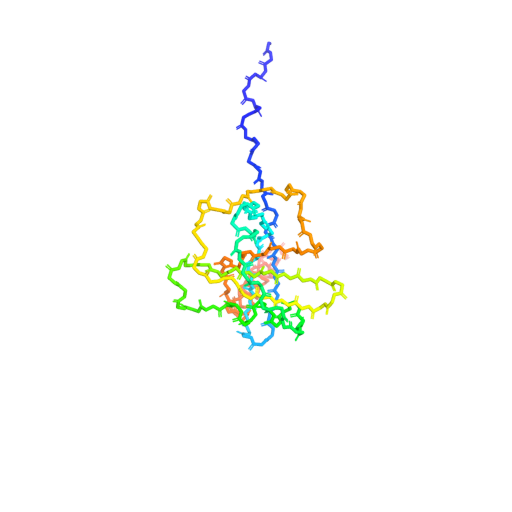.94 84 TYR A CA 1
ATOM 682 C C . T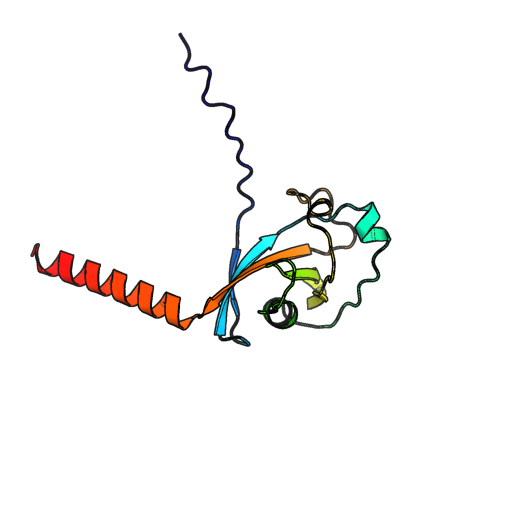YR A 1 84 ? -3.439 12.038 -1.817 1.00 78.94 84 TYR A C 1
ATOM 684 O O . TYR A 1 84 ? -4.419 12.264 -1.112 1.00 78.94 84 TYR A O 1
ATOM 692 N N . ASP A 1 85 ? -2.345 12.799 -1.826 1.00 77.94 85 ASP A N 1
ATOM 693 C CA . ASP A 1 85 ? -2.228 14.096 -1.153 1.00 77.94 85 ASP A CA 1
ATOM 694 C C . ASP A 1 85 ? -2.561 14.094 0.352 1.00 77.94 85 ASP A C 1
ATOM 696 O O . ASP A 1 85 ? -2.999 15.110 0.882 1.00 77.94 85 ASP A O 1
ATOM 700 N N . LEU A 1 86 ? -2.330 12.977 1.060 1.00 82.62 86 LEU A N 1
ATOM 701 C CA . LEU A 1 86 ? -2.469 12.917 2.519 1.00 82.62 86 LEU A CA 1
ATOM 702 C C . LEU A 1 86 ? -1.213 13.504 3.197 1.00 82.62 86 LEU A C 1
ATOM 704 O O . LEU A 1 86 ? -0.137 12.914 3.070 1.00 82.62 86 LEU A O 1
ATOM 708 N N . PRO A 1 87 ? -1.322 14.619 3.945 1.00 82.00 87 PRO A N 1
ATOM 709 C CA . PRO A 1 87 ? -0.198 15.187 4.684 1.00 82.00 87 PRO A CA 1
ATOM 710 C C . PRO A 1 87 ? 0.275 14.271 5.819 1.00 82.00 87 PRO A C 1
ATOM 712 O O . PRO A 1 87 ? -0.534 13.628 6.488 1.00 82.00 87 PRO A O 1
ATOM 715 N N . GLU A 1 88 ? 1.581 14.268 6.090 1.00 82.94 88 GLU A N 1
ATOM 716 C CA . GLU A 1 88 ? 2.205 13.352 7.058 1.00 82.94 88 GLU A CA 1
ATOM 717 C C . GLU A 1 88 ? 1.713 13.569 8.504 1.00 82.94 88 GLU A C 1
ATOM 719 O O . GLU A 1 88 ? 1.601 12.620 9.269 1.00 82.94 88 GLU A O 1
ATOM 724 N N . GLU A 1 89 ? 1.309 14.793 8.854 1.00 84.94 89 GLU A N 1
ATOM 725 C CA . GLU A 1 89 ? 0.692 15.171 10.143 1.00 84.94 89 GLU A CA 1
ATOM 726 C C . GLU A 1 89 ? -0.646 14.468 10.452 1.00 84.94 89 GLU A C 1
ATOM 728 O O . GLU A 1 89 ? -1.098 14.425 11.606 1.00 84.94 89 GLU A O 1
ATOM 733 N N . ASN A 1 90 ? -1.283 13.910 9.419 1.00 85.44 90 ASN A N 1
ATOM 734 C CA . ASN A 1 90 ? -2.534 13.166 9.531 1.00 85.44 90 ASN A CA 1
ATOM 735 C C . ASN A 1 90 ? -2.319 11.657 9.692 1.00 85.44 90 ASN A C 1
ATOM 737 O O . ASN A 1 90 ? -3.284 10.933 9.949 1.00 85.44 90 ASN A O 1
ATOM 741 N N . ILE A 1 91 ? -1.073 11.195 9.565 1.00 86.62 91 ILE A N 1
ATOM 742 C CA . ILE A 1 91 ? -0.663 9.816 9.810 1.00 86.62 91 ILE A CA 1
ATOM 743 C C . ILE A 1 91 ? -0.337 9.666 11.297 1.00 86.62 91 ILE A C 1
ATOM 745 O O . ILE A 1 91 ? 0.336 10.513 11.882 1.00 86.62 91 ILE A O 1
ATOM 749 N N . ILE A 1 92 ? -0.808 8.585 11.914 1.00 85.06 92 ILE A N 1
ATOM 750 C CA . ILE A 1 92 ? -0.526 8.267 13.317 1.00 85.06 92 ILE A CA 1
ATOM 751 C C . ILE A 1 92 ? 0.150 6.898 13.440 1.00 85.06 92 ILE A C 1
ATOM 753 O O . ILE A 1 92 ? -0.179 5.960 12.712 1.00 85.06 92 ILE A O 1
ATOM 757 N N . ASP A 1 93 ? 1.081 6.787 14.392 1.00 69.44 93 ASP A N 1
ATOM 758 C CA . ASP A 1 93 ? 1.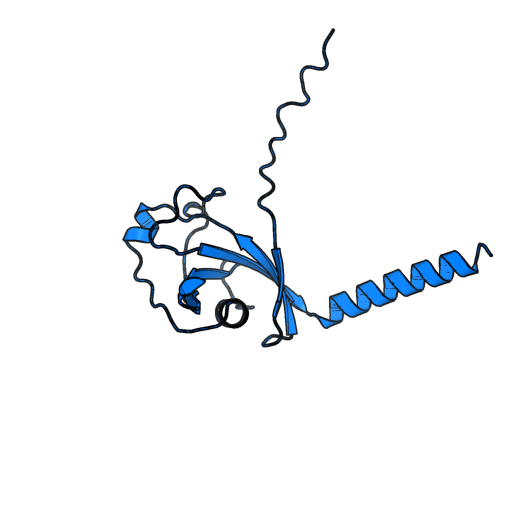935 5.605 14.602 1.00 69.44 93 ASP A CA 1
ATOM 759 C C . ASP A 1 93 ? 1.218 4.408 15.245 1.00 69.44 93 ASP A C 1
ATOM 761 O O . ASP A 1 93 ? 1.846 3.391 15.545 1.00 69.44 93 ASP A O 1
ATOM 765 N N . ASN A 1 94 ? -0.093 4.495 15.479 1.00 64.81 94 ASN A N 1
ATOM 766 C CA . ASN A 1 94 ? -0.817 3.421 16.133 1.00 64.81 94 ASN A CA 1
ATOM 767 C C . ASN A 1 94 ? -2.241 3.260 15.612 1.00 64.81 94 ASN A C 1
ATOM 769 O O . ASN A 1 94 ? -2.946 4.223 15.314 1.00 64.81 94 ASN A O 1
ATOM 773 N N . ASN A 1 95 ? -2.639 1.996 15.541 1.00 61.16 95 ASN A N 1
ATOM 774 C CA . ASN A 1 95 ? -3.870 1.509 14.954 1.00 61.16 95 ASN A CA 1
ATOM 775 C C . ASN A 1 95 ? -5.038 1.636 15.954 1.00 61.16 95 ASN A C 1
ATOM 777 O O . ASN A 1 95 ? -5.636 0.640 16.363 1.00 61.16 95 ASN A O 1
ATOM 781 N N . SER A 1 96 ? -5.302 2.854 16.443 1.00 48.53 96 SER A N 1
ATOM 782 C CA . SER A 1 96 ? -6.438 3.101 17.333 1.00 48.53 96 SER A CA 1
ATOM 783 C C . SER A 1 96 ? -7.730 2.951 16.534 1.00 48.53 96 SER A C 1
ATOM 785 O O . SER A 1 96 ? -8.083 3.841 15.768 1.00 48.53 96 SER A O 1
ATOM 787 N N . GLU A 1 97 ? -8.370 1.793 16.698 1.00 55.56 97 GLU A N 1
ATOM 788 C CA . GLU A 1 97 ? -9.726 1.467 16.247 1.00 55.56 97 GLU A CA 1
ATOM 789 C C . GLU A 1 97 ? -10.005 1.883 14.793 1.00 55.56 97 GLU A C 1
ATOM 791 O O . GLU A 1 97 ? -10.769 2.802 14.519 1.00 55.56 97 GLU A O 1
ATOM 796 N N . GLN A 1 98 ? -9.373 1.179 13.842 1.00 56.34 98 GLN A N 1
ATOM 797 C CA . GLN A 1 98 ? -9.683 1.279 12.412 1.00 56.34 98 GLN A CA 1
ATOM 798 C C . GLN A 1 98 ? -11.197 1.123 12.175 1.00 56.34 98 GLN A C 1
ATOM 800 O O . GLN A 1 98 ? -11.745 0.017 12.165 1.00 56.34 98 GLN A O 1
ATOM 805 N N . LEU A 1 99 ? -11.876 2.251 11.962 1.00 58.84 99 LEU A N 1
ATOM 806 C CA . LEU A 1 99 ? -13.228 2.296 11.425 1.00 58.84 99 LEU A CA 1
ATOM 807 C C . LEU A 1 99 ? -13.264 1.517 10.083 1.00 58.84 99 LEU A C 1
ATOM 809 O O . LEU A 1 99 ? -12.387 1.670 9.234 1.00 58.84 99 LEU A O 1
ATOM 813 N N . TYR A 1 100 ? -14.313 0.710 9.878 1.00 63.41 100 TYR A N 1
ATOM 814 C CA . TYR A 1 100 ? -14.715 0.102 8.590 1.00 63.41 100 TYR A CA 1
ATOM 815 C C . TYR A 1 100 ? -13.992 -1.158 8.053 1.00 63.41 100 TYR A C 1
ATOM 817 O O . TYR A 1 100 ? -14.065 -1.410 6.849 1.00 63.41 100 TYR A O 1
ATOM 825 N N . ASP A 1 101 ? -13.366 -2.010 8.878 1.00 80.88 101 ASP A N 1
ATOM 826 C CA . ASP A 1 101 ? -12.633 -3.212 8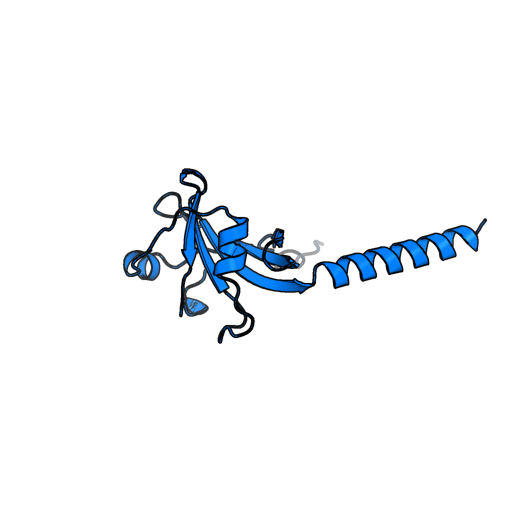.397 1.00 80.88 101 ASP A CA 1
ATOM 827 C C . ASP A 1 101 ? -11.487 -2.879 7.398 1.00 80.88 101 ASP A C 1
ATOM 829 O O . ASP A 1 101 ? -11.072 -3.738 6.612 1.00 80.88 101 ASP A O 1
ATOM 833 N N . LEU A 1 102 ? -10.991 -1.635 7.388 1.00 87.56 102 LEU A N 1
ATOM 834 C CA . LEU A 1 102 ? -9.955 -1.153 6.470 1.00 87.56 102 LEU A CA 1
ATOM 835 C C . LEU A 1 102 ? -8.606 -1.039 7.169 1.00 87.56 102 LEU A C 1
ATOM 837 O O . LEU A 1 102 ? -8.509 -0.393 8.204 1.00 87.56 102 LEU A O 1
ATOM 841 N N . GLN A 1 103 ? -7.567 -1.596 6.551 1.00 91.06 103 GLN A N 1
ATOM 842 C CA . GLN A 1 103 ? -6.174 -1.401 6.942 1.00 91.06 103 GLN A CA 1
ATOM 843 C C . GLN A 1 103 ? -5.528 -0.339 6.053 1.00 91.06 103 GLN A C 1
ATOM 845 O O . GLN A 1 103 ? -5.780 -0.303 4.846 1.00 91.06 103 GLN A O 1
ATOM 850 N N . PHE A 1 104 ? -4.660 0.494 6.620 1.00 91.00 104 PHE A N 1
ATOM 851 C CA . PHE A 1 104 ? -3.936 1.518 5.869 1.00 91.00 104 PHE A CA 1
ATOM 852 C C . PHE A 1 104 ? -2.446 1.219 5.865 1.00 91.00 104 PHE A C 1
ATOM 854 O O . PHE A 1 104 ? -1.857 0.887 6.894 1.00 91.00 104 PHE A O 1
ATOM 861 N N . TYR A 1 105 ? -1.830 1.366 4.697 1.00 91.38 105 TYR A N 1
ATOM 862 C CA . TYR A 1 105 ? -0.418 1.074 4.507 1.00 91.38 105 TYR A CA 1
ATOM 863 C C . TYR A 1 105 ? 0.295 2.233 3.829 1.00 91.38 105 TYR A C 1
ATOM 865 O O . TYR A 1 105 ? -0.162 2.739 2.803 1.00 91.38 105 TYR A O 1
ATOM 873 N N . LYS A 1 106 ? 1.456 2.598 4.374 1.00 90.50 106 LYS A N 1
ATOM 874 C CA . LYS A 1 106 ? 2.450 3.478 3.757 1.00 90.50 106 LYS A CA 1
ATOM 875 C C . LYS A 1 106 ? 3.500 2.615 3.065 1.00 90.50 106 LYS A C 1
ATOM 877 O O . LYS A 1 106 ? 4.183 1.825 3.709 1.00 90.50 106 LYS A O 1
ATOM 882 N N . VAL A 1 107 ? 3.653 2.776 1.759 1.00 90.12 107 VAL A N 1
ATOM 883 C CA . VAL A 1 107 ? 4.766 2.232 0.976 1.00 90.12 107 VAL A CA 1
ATOM 884 C C . VAL A 1 107 ? 5.898 3.250 1.041 1.00 90.12 107 VAL A C 1
ATOM 886 O O . VAL A 1 107 ? 5.795 4.316 0.432 1.00 90.12 107 VAL A O 1
ATOM 889 N N . SER A 1 108 ? 6.945 2.953 1.812 1.00 81.94 108 SER A N 1
ATOM 890 C CA . SER A 1 108 ? 8.059 3.879 2.049 1.00 81.94 108 SER A CA 1
ATOM 891 C C . SER A 1 108 ? 9.109 3.805 0.943 1.00 81.94 108 SER A C 1
AT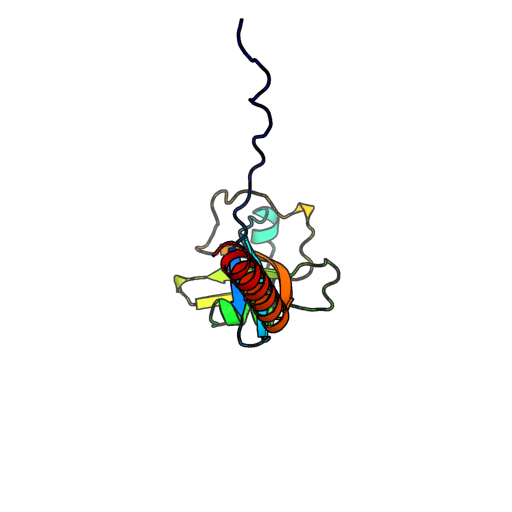OM 893 O O . SER A 1 108 ? 9.500 4.830 0.406 1.00 81.94 108 SER A O 1
ATOM 895 N N . ASN A 1 109 ? 9.546 2.600 0.565 1.00 82.81 109 ASN A N 1
ATOM 896 C CA . ASN A 1 109 ? 10.552 2.396 -0.480 1.00 82.81 109 ASN A CA 1
ATOM 897 C C . ASN A 1 109 ? 10.342 1.074 -1.219 1.00 82.81 109 ASN A C 1
ATOM 899 O O . ASN A 1 109 ? 10.065 0.055 -0.592 1.00 82.81 109 ASN A O 1
ATOM 903 N N . CYS A 1 110 ? 10.569 1.059 -2.535 1.00 87.81 110 CYS A N 1
ATOM 904 C CA . CYS A 1 110 ? 10.600 -0.168 -3.334 1.00 87.81 110 CYS A CA 1
ATOM 905 C C . CYS A 1 110 ? 11.914 -0.274 -4.117 1.00 87.81 110 CYS A C 1
ATOM 907 O O . CYS A 1 110 ? 12.161 0.463 -5.075 1.00 87.81 110 CYS A O 1
ATOM 909 N N . LEU A 1 111 ? 12.753 -1.231 -3.727 1.00 88.25 111 LEU A N 1
ATOM 910 C CA . LEU A 1 111 ? 14.055 -1.471 -4.346 1.00 88.25 111 LEU A CA 1
ATOM 911 C C . LEU A 1 111 ? 13.955 -2.571 -5.410 1.00 88.25 111 LEU A C 1
ATOM 913 O O . LEU A 1 111 ? 13.168 -3.504 -5.236 1.00 88.25 111 LEU A O 1
ATOM 917 N N . PRO A 1 112 ? 14.750 -2.517 -6.494 1.00 86.44 112 PRO A N 1
ATOM 918 C CA . PRO A 1 112 ? 14.729 -3.560 -7.517 1.00 86.44 112 PRO A CA 1
ATOM 919 C C . PRO A 1 112 ? 15.014 -4.944 -6.920 1.00 86.44 112 PRO A C 1
ATOM 921 O O . PRO A 1 112 ? 16.016 -5.133 -6.226 1.00 86.44 112 PRO A O 1
ATOM 924 N N . GLY A 1 113 ? 14.169 -5.934 -7.223 1.00 72.31 113 GLY A N 1
ATOM 925 C CA . GLY A 1 113 ? 14.293 -7.292 -6.679 1.00 72.31 113 GLY A CA 1
ATOM 926 C C . GLY A 1 113 ? 15.627 -7.957 -7.039 1.00 72.31 113 GLY A C 1
ATOM 927 O O . GLY A 1 113 ? 16.227 -8.663 -6.225 1.00 72.31 113 GLY A O 1
ATOM 928 N N . ARG A 1 114 ? 16.167 -7.641 -8.225 1.00 64.75 114 ARG A N 1
ATOM 929 C CA . ARG A 1 114 ? 17.486 -8.117 -8.678 1.00 64.75 114 ARG A CA 1
ATOM 930 C C . ARG A 1 114 ? 18.651 -7.590 -7.843 1.00 64.75 114 ARG A C 1
ATOM 932 O O . ARG A 1 114 ? 19.612 -8.325 -7.640 1.00 64.75 114 ARG A O 1
ATOM 939 N N . LEU A 1 115 ? 18.575 -6.359 -7.333 1.00 54.31 115 LEU A N 1
ATOM 940 C CA . LEU A 1 115 ? 19.640 -5.778 -6.506 1.00 54.31 115 LEU A CA 1
ATOM 941 C C . LEU A 1 115 ? 19.770 -6.521 -5.172 1.00 54.31 115 LEU A C 1
ATOM 943 O O . LEU A 1 115 ? 20.884 -6.777 -4.727 1.00 54.31 115 LEU A O 1
ATOM 947 N N . GLN A 1 116 ? 18.662 -6.966 -4.575 1.00 53.53 116 GLN A N 1
ATOM 948 C CA . GLN A 1 116 ? 18.718 -7.734 -3.331 1.00 53.53 116 GLN A CA 1
ATOM 949 C C . GLN A 1 116 ? 19.176 -9.184 -3.557 1.00 53.53 116 GLN A C 1
ATOM 951 O O . GLN A 1 116 ? 19.950 -9.700 -2.756 1.00 53.53 116 GLN A O 1
ATOM 956 N N . SER A 1 117 ? 18.798 -9.815 -4.677 1.00 52.09 117 SER A N 1
ATOM 957 C CA . SER A 1 117 ? 19.344 -11.125 -5.074 1.00 52.09 117 SER A CA 1
ATOM 958 C C . SER A 1 117 ? 20.860 -11.074 -5.306 1.00 52.09 117 SER A C 1
ATOM 960 O O . SER A 1 117 ? 21.578 -11.960 -4.849 1.00 52.09 117 SER A O 1
ATOM 962 N N . LEU A 1 118 ? 21.369 -10.019 -5.949 1.00 50.91 118 LEU A N 1
ATOM 963 C CA . LEU A 1 118 ? 22.808 -9.820 -6.142 1.00 50.91 118 LEU A CA 1
ATOM 964 C C . LEU A 1 118 ? 23.548 -9.588 -4.817 1.00 50.91 118 LEU A C 1
ATOM 966 O O . LEU A 1 118 ? 24.629 -10.141 -4.640 1.00 50.91 118 LEU A O 1
ATOM 970 N N . VAL A 1 119 ? 22.962 -8.837 -3.875 1.00 57.03 119 VAL A N 1
ATOM 971 C CA . VAL A 1 119 ? 23.537 -8.634 -2.531 1.00 57.03 119 VAL A CA 1
ATOM 972 C C . VAL A 1 119 ? 23.535 -9.932 -1.715 1.00 57.03 119 VAL A C 1
ATOM 974 O O . VAL A 1 119 ? 24.543 -10.278 -1.111 1.00 57.03 119 VAL A O 1
ATOM 977 N N . LEU A 1 120 ? 22.451 -10.711 -1.721 1.00 54.31 120 LEU A N 1
ATOM 978 C CA . LEU A 1 120 ? 22.433 -12.030 -1.074 1.00 54.31 120 LEU A CA 1
ATOM 979 C C . LEU A 1 120 ? 23.463 -12.983 -1.695 1.00 54.31 120 LEU A C 1
ATOM 981 O O . LEU A 1 120 ? 24.159 -13.688 -0.965 1.00 54.31 120 LEU A O 1
ATOM 985 N N . ASN A 1 121 ? 23.610 -12.964 -3.021 1.00 48.16 121 ASN A N 1
ATOM 986 C CA . ASN A 1 121 ? 24.619 -13.759 -3.714 1.00 48.16 121 ASN A CA 1
ATOM 987 C C . ASN A 1 121 ? 26.044 -13.324 -3.361 1.00 48.16 121 ASN A C 1
ATOM 989 O O . ASN A 1 121 ? 26.893 -14.187 -3.152 1.00 48.16 121 ASN A O 1
ATOM 993 N N . SER A 1 122 ? 26.326 -12.024 -3.241 1.00 52.94 122 SER A N 1
ATOM 994 C CA . SER A 1 122 ? 27.649 -11.560 -2.818 1.00 52.94 122 SER A CA 1
ATOM 995 C C . SER A 1 122 ? 27.934 -11.905 -1.354 1.00 52.94 122 SER A C 1
ATOM 997 O O . SER A 1 122 ? 29.018 -12.404 -1.071 1.00 52.94 122 SER A O 1
ATOM 999 N N . TYR A 1 123 ? 26.972 -11.772 -0.435 1.00 51.69 123 TYR A N 1
ATOM 1000 C CA . TYR A 1 123 ? 27.135 -12.220 0.958 1.00 51.69 123 TYR A CA 1
ATOM 1001 C C . TYR A 1 123 ? 27.372 -13.733 1.072 1.00 51.69 123 TYR A C 1
ATOM 1003 O O . TYR A 1 123 ? 28.283 -14.154 1.784 1.00 51.69 123 TYR A O 1
ATOM 1011 N N . LEU A 1 124 ? 26.610 -14.558 0.347 1.00 52.97 124 LEU A N 1
ATOM 1012 C CA . LEU A 1 124 ? 26.821 -16.010 0.296 1.00 52.97 124 LEU A CA 1
ATOM 1013 C C . LEU A 1 124 ? 28.176 -16.370 -0.321 1.00 52.97 124 LEU A C 1
ATOM 1015 O O . LEU A 1 124 ? 28.825 -17.309 0.135 1.00 52.97 124 LEU A O 1
ATOM 1019 N N . PHE A 1 125 ? 28.628 -15.630 -1.332 1.00 52.00 125 PHE A N 1
ATOM 1020 C CA . PHE A 1 125 ? 29.949 -15.810 -1.928 1.00 52.00 125 PHE A CA 1
ATOM 1021 C C . PHE A 1 125 ? 31.070 -15.455 -0.937 1.00 52.00 125 PHE A C 1
ATOM 1023 O O . PHE A 1 125 ? 32.001 -16.240 -0.768 1.00 52.00 125 PHE A O 1
ATOM 1030 N N . TYR A 1 126 ? 30.944 -14.341 -0.207 1.00 48.03 126 TYR A N 1
ATOM 1031 C CA . TYR A 1 126 ? 31.881 -13.947 0.852 1.00 48.03 126 TYR A CA 1
ATOM 1032 C C . TYR A 1 126 ? 31.939 -14.971 1.993 1.00 48.03 126 TYR A C 1
ATOM 1034 O O . TYR A 1 126 ? 33.033 -15.362 2.395 1.00 48.03 126 TYR A O 1
ATOM 1042 N N . LEU A 1 127 ? 30.793 -15.462 2.477 1.00 53.94 127 LEU A N 1
ATOM 1043 C CA . LEU A 1 127 ? 30.739 -16.521 3.494 1.00 53.94 127 LEU A CA 1
ATOM 1044 C C . LEU A 1 127 ? 31.371 -17.829 2.998 1.00 53.94 127 LEU A C 1
ATOM 1046 O O . LEU A 1 127 ? 32.129 -18.456 3.733 1.00 53.94 127 LEU A O 1
ATOM 1050 N N . ASN A 1 128 ? 31.125 -18.223 1.745 1.00 50.22 128 ASN A N 1
ATOM 1051 C CA . ASN A 1 128 ? 31.732 -19.426 1.167 1.00 50.22 128 ASN A CA 1
ATOM 1052 C C . ASN A 1 128 ? 33.252 -19.304 0.980 1.00 50.22 128 ASN A C 1
ATOM 1054 O O . ASN A 1 128 ? 33.961 -20.294 1.154 1.00 50.22 128 ASN A O 1
ATOM 1058 N N . ILE A 1 129 ? 33.770 -18.115 0.656 1.00 55.00 129 ILE A N 1
ATOM 1059 C CA . ILE A 1 129 ? 35.219 -17.864 0.634 1.00 55.00 129 ILE A CA 1
ATOM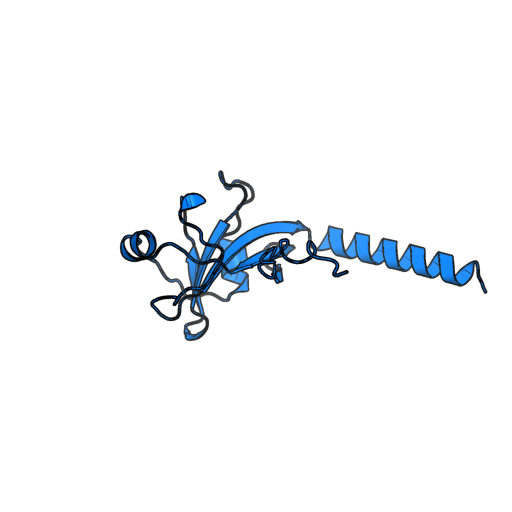 1060 C C . ILE A 1 129 ? 35.793 -17.965 2.048 1.00 55.00 129 ILE A C 1
ATOM 1062 O O . ILE A 1 129 ? 36.802 -18.638 2.236 1.00 55.00 129 ILE A O 1
ATOM 1066 N N . HIS A 1 130 ? 35.134 -17.360 3.040 1.00 45.84 130 HIS A N 1
ATOM 1067 C CA . HIS A 1 130 ? 35.611 -17.352 4.424 1.00 45.84 130 HIS A CA 1
ATOM 1068 C C . HIS A 1 130 ? 35.593 -18.741 5.084 1.00 45.84 130 HIS A C 1
ATOM 1070 O O . HIS A 1 130 ? 36.426 -19.021 5.936 1.00 45.84 130 HIS A O 1
ATOM 1076 N N . ILE A 1 131 ? 34.672 -19.627 4.696 1.00 51.34 131 ILE A N 1
ATOM 1077 C CA . ILE A 1 131 ? 34.653 -21.022 5.169 1.00 51.34 131 ILE A CA 1
ATOM 1078 C C . ILE A 1 131 ? 35.789 -21.830 4.521 1.00 51.34 131 ILE A C 1
ATOM 1080 O O . ILE A 1 131 ? 36.452 -22.617 5.195 1.00 51.34 131 ILE A O 1
ATOM 1084 N N . LYS A 1 132 ? 36.070 -21.604 3.231 1.00 48.78 132 LYS A N 1
ATOM 1085 C CA . LYS A 1 132 ? 37.153 -22.294 2.507 1.00 48.78 132 LYS A CA 1
ATOM 1086 C C . LYS A 1 132 ? 38.560 -21.847 2.902 1.00 48.78 132 LYS A C 1
ATOM 1088 O O . LYS A 1 132 ? 39.497 -22.592 2.663 1.00 48.78 132 LYS A O 1
ATOM 1093 N N . THR A 1 133 ? 38.735 -20.656 3.472 1.00 47.25 133 THR A N 1
ATOM 1094 C CA . THR A 1 133 ? 40.041 -20.195 3.976 1.00 47.25 133 THR A CA 1
ATOM 1095 C C . THR A 1 133 ? 40.353 -20.657 5.402 1.00 47.25 133 THR A C 1
ATOM 1097 O O . THR A 1 133 ? 41.484 -20.483 5.846 1.00 47.25 133 THR A O 1
ATOM 1100 N N . PHE A 1 134 ? 39.387 -21.250 6.112 1.00 44.56 134 PHE A N 1
ATOM 1101 C CA . PHE A 1 134 ? 39.534 -21.749 7.488 1.00 44.56 134 PHE A CA 1
ATOM 1102 C C . PHE A 1 134 ? 39.338 -23.277 7.619 1.00 44.56 134 PHE A C 1
ATOM 1104 O O . PHE A 1 134 ? 39.192 -23.778 8.734 1.00 44.56 134 PHE A O 1
ATOM 1111 N N . THR A 1 135 ? 39.347 -24.016 6.503 1.00 45.34 135 THR A N 1
ATOM 1112 C CA . THR A 1 135 ? 39.403 -25.492 6.448 1.00 45.34 135 THR A CA 1
ATOM 1113 C C . THR A 1 135 ? 40.654 -25.941 5.714 1.00 45.34 135 THR A C 1
ATOM 1115 O O . THR A 1 135 ? 41.207 -26.986 6.117 1.00 45.34 135 THR A O 1
#

Organism: Trichinella spiralis (NCBI:txid6334)

pLDDT: mean 74.82, std 17.88, range [40.0, 94.25]

Foldseek 3Di:
DDPPPPPPPPPVPQPWDWDQQVVVQWIWTKGWWDFAVVVVVVDDFDKDQAAPSVQCVVQDDPPQPVLKWKKKAAPVRNIIGTDPPDDPVRIHSDDDDDPPNIIMMIGNDIHRNVVVVVVVVVVVVVVVVVVVVVD